Protein AF-A0A6G7J7K1-F1 (afdb_monomer)

Sequence (101 aa):
MGYRRGYHKKDGTYVQGHFVSNRSKNSDRKKSKSGCGVLILILAILIASISISCTNESNTPCVKKNCFDFSSRAEAQSTFETNRSCYANLDRDKDGIACEN

Organism: NCBI:txid2698672

Secondary structure (DSSP, 8-state):
-EEPPPEE-TTS-EE---EE--------------HHHHHHHHHHHHHHHTTS-------S------GGG-SSHHHHHHHHHH-TTTSTTT-SS-SS-TT--

Mean predicted aligned error: 19.91 Å

Radius of gyration: 39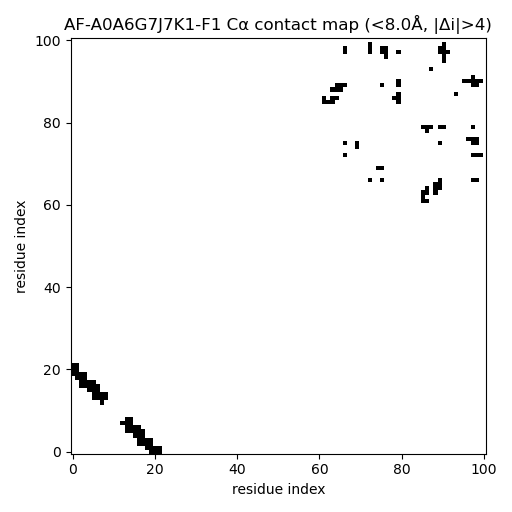.34 Å; Cα contacts (8 Å, |Δi|>4): 75; chains: 1; bounding box: 38×60×98 Å

pLDDT: mean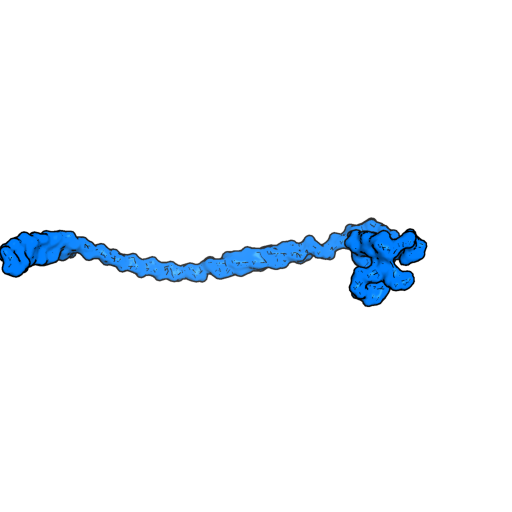 75.7, std 13.18, range [50.91, 92.31]

InterPro domains:
  IPR008613 Excalibur calcium-binding domain [PF05901] (64-100)
  IPR008613 Excalibur calcium-binding domain [SM00894] (63-100)

Structure (mmCIF, N/CA/C/O backbone):
data_AF-A0A6G7J7K1-F1
#
_entry.id   AF-A0A6G7J7K1-F1
#
loop_
_atom_site.group_PDB
_atom_site.id
_atom_site.type_symbol
_atom_site.label_atom_id
_atom_site.label_alt_id
_atom_site.label_comp_id
_atom_site.label_asym_id
_atom_site.label_entity_id
_atom_site.label_seq_id
_atom_site.pdbx_PDB_ins_code
_atom_site.Cartn_x
_atom_site.Cartn_y
_atom_site.Cartn_z
_atom_site.occupancy
_atom_site.B_iso_or_equiv
_atom_site.auth_seq_id
_atom_site.auth_comp_id
_atom_site.auth_asym_id
_atom_site.auth_atom_id
_atom_site.pdbx_PDB_model_num
ATOM 1 N N . MET A 1 1 ? 7.306 28.945 -63.924 1.00 55.94 1 MET A N 1
ATOM 2 C CA . MET A 1 1 ? 6.295 29.826 -63.293 1.00 55.94 1 MET A CA 1
ATOM 3 C C . MET A 1 1 ? 5.238 30.150 -64.338 1.00 55.94 1 MET A C 1
ATOM 5 O O . MET A 1 1 ? 5.622 30.305 -65.489 1.00 55.94 1 MET A O 1
ATOM 9 N N . GLY A 1 2 ? 3.948 30.184 -63.992 1.00 63.59 2 GLY A N 1
ATOM 10 C CA . GLY A 1 2 ? 2.872 30.331 -64.981 1.00 63.59 2 GLY A CA 1
ATOM 11 C C . GLY A 1 2 ? 1.934 31.488 -64.649 1.00 63.59 2 GLY A C 1
ATOM 12 O O . GLY A 1 2 ? 1.507 31.638 -63.508 1.00 63.59 2 GLY A O 1
ATOM 13 N N . TYR A 1 3 ? 1.597 32.303 -65.647 1.00 68.50 3 TYR A N 1
ATOM 14 C CA . TYR A 1 3 ? 0.519 33.287 -65.543 1.00 68.50 3 TYR A CA 1
ATOM 15 C C . TYR A 1 3 ? -0.785 32.620 -65.994 1.00 68.50 3 TYR A C 1
ATOM 17 O O . TYR A 1 3 ? -0.805 31.959 -67.036 1.00 68.50 3 TYR A O 1
ATOM 25 N N . ARG A 1 4 ? -1.879 32.750 -65.233 1.00 73.44 4 ARG A N 1
ATOM 26 C CA . ARG A 1 4 ? -3.184 32.267 -65.722 1.00 73.44 4 ARG A CA 1
ATOM 27 C C . ARG A 1 4 ? -3.655 33.215 -66.823 1.00 73.44 4 ARG A C 1
ATOM 29 O O . ARG A 1 4 ? -3.548 34.423 -66.650 1.00 73.44 4 ARG A O 1
ATOM 36 N N . ARG A 1 5 ? -4.146 32.701 -67.956 1.00 76.38 5 ARG A N 1
ATOM 37 C CA . ARG A 1 5 ? -4.691 33.569 -69.017 1.00 76.38 5 ARG A CA 1
ATOM 38 C C . ARG A 1 5 ? -5.969 34.241 -68.512 1.00 76.38 5 ARG A C 1
ATOM 40 O O . ARG A 1 5 ? -6.791 33.581 -67.877 1.00 76.38 5 ARG A O 1
ATOM 47 N N . GLY A 1 6 ? -6.097 35.541 -68.768 1.00 82.94 6 GLY A N 1
ATOM 48 C CA . GLY A 1 6 ? -7.344 36.267 -68.531 1.00 82.94 6 GLY A CA 1
ATOM 49 C C . GLY A 1 6 ? -8.440 35.819 -69.497 1.00 82.94 6 GLY A C 1
ATOM 50 O O . GLY A 1 6 ? -8.157 35.152 -70.494 1.00 82.94 6 GLY A O 1
ATOM 51 N N . TYR A 1 7 ? -9.690 36.157 -69.192 1.00 87.00 7 TYR A N 1
ATOM 52 C CA . TYR A 1 7 ? -10.839 35.809 -70.029 1.00 87.00 7 TYR A CA 1
ATOM 53 C C . TYR A 1 7 ? -11.933 36.878 -69.958 1.00 87.00 7 TYR A C 1
ATOM 55 O O . TYR A 1 7 ? -12.017 37.640 -68.995 1.00 87.00 7 TYR A O 1
ATOM 63 N N . HIS A 1 8 ? -12.778 36.930 -70.988 1.00 87.88 8 HIS A N 1
ATOM 64 C CA . HIS A 1 8 ? -13.968 37.778 -71.007 1.00 87.88 8 HIS A CA 1
ATOM 65 C C . HIS A 1 8 ? -15.159 37.047 -70.395 1.00 87.88 8 HIS A C 1
ATOM 67 O O . HIS A 1 8 ? -15.406 35.874 -70.685 1.00 87.88 8 HIS A O 1
ATOM 73 N N . LYS A 1 9 ? -15.911 37.753 -69.556 1.00 83.56 9 LYS A N 1
ATOM 74 C CA . LYS A 1 9 ? -17.202 37.278 -69.061 1.00 83.56 9 LYS A CA 1
ATOM 75 C C . LYS A 1 9 ? -18.283 37.457 -70.140 1.00 83.56 9 LYS A C 1
ATOM 77 O O . LYS A 1 9 ? -18.076 38.158 -71.128 1.00 83.56 9 LYS A O 1
ATOM 82 N N . LYS A 1 10 ? -19.449 36.825 -69.964 1.00 86.38 10 LYS A N 1
ATOM 83 C CA . LYS A 1 10 ? -20.556 36.878 -70.946 1.00 86.38 10 LYS A CA 1
ATOM 84 C C . LYS A 1 10 ? -21.159 38.281 -71.106 1.00 86.38 10 LYS A C 1
ATOM 86 O O . LYS A 1 10 ? -21.722 38.573 -72.150 1.00 86.38 10 LYS A O 1
ATOM 91 N N . ASP A 1 11 ? -20.996 39.136 -70.101 1.00 88.94 11 ASP A N 1
ATOM 92 C CA . ASP A 1 11 ? -21.321 40.568 -70.108 1.00 88.94 11 ASP A CA 1
ATOM 93 C C . ASP A 1 11 ? -20.272 41.433 -70.836 1.00 88.94 11 ASP A C 1
ATOM 95 O O . ASP A 1 11 ? -20.394 42.650 -70.872 1.00 88.94 11 ASP A O 1
ATOM 99 N N . GLY A 1 12 ? -19.231 40.827 -71.420 1.00 87.06 12 GLY A N 1
ATOM 100 C CA . GLY A 1 12 ? -18.207 41.517 -72.210 1.00 87.06 12 GLY A CA 1
ATOM 101 C C . GLY A 1 12 ? -17.050 42.093 -71.394 1.00 87.06 12 GLY A C 1
ATOM 102 O O . GLY A 1 12 ? -16.003 42.399 -71.961 1.00 87.06 12 GLY A O 1
ATOM 103 N N . THR A 1 13 ? -17.160 42.168 -70.068 1.00 90.62 13 THR A N 1
ATOM 104 C CA . THR A 1 13 ? -16.081 42.658 -69.199 1.00 90.62 13 THR A CA 1
ATOM 105 C C . THR A 1 13 ? -14.867 41.714 -69.219 1.00 90.62 13 THR A C 1
ATOM 107 O O . THR A 1 13 ? -15.006 40.510 -68.975 1.00 90.62 13 THR A O 1
ATOM 110 N N . TYR A 1 14 ? -13.665 42.246 -69.485 1.00 88.31 14 TYR A N 1
ATOM 111 C CA . TYR A 1 14 ? -12.420 41.468 -69.429 1.00 88.31 14 TYR A CA 1
ATOM 112 C C . TYR A 1 14 ? -11.904 41.338 -68.000 1.00 88.31 14 TYR A C 1
ATOM 114 O O . TYR A 1 14 ? -11.777 42.330 -67.283 1.00 88.31 14 TYR A O 1
ATOM 122 N N . VAL A 1 15 ? -11.533 40.12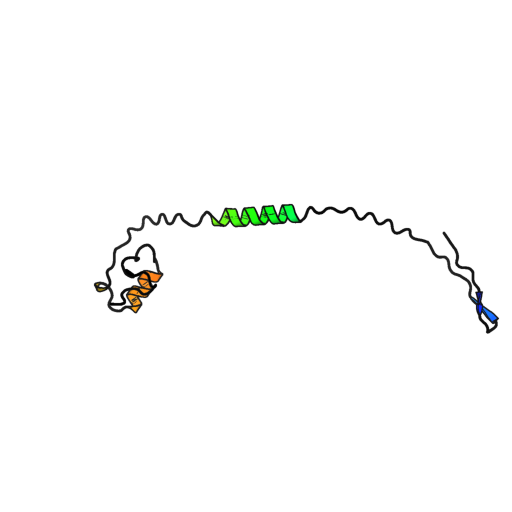1 -67.610 1.00 88.06 15 VAL A N 1
ATOM 123 C CA . VAL A 1 15 ? -10.828 39.868 -66.355 1.00 88.06 15 VAL A CA 1
ATOM 124 C C . VAL A 1 15 ? -9.403 39.459 -66.667 1.00 88.06 15 VAL A C 1
ATOM 126 O O . VAL A 1 15 ? -9.149 38.400 -67.250 1.00 88.06 15 VAL A O 1
ATOM 129 N N . GLN A 1 16 ? -8.463 40.297 -66.245 1.00 87.44 16 GLN A N 1
ATOM 130 C CA . GLN A 1 16 ? -7.045 40.017 -66.377 1.00 87.44 16 GLN A CA 1
ATOM 131 C C . GLN A 1 16 ? -6.659 38.839 -65.479 1.00 87.44 16 GLN A C 1
ATOM 133 O O . GLN A 1 16 ? -7.096 38.722 -64.335 1.00 87.44 16 GLN A O 1
ATOM 138 N N . GLY A 1 17 ? -5.847 37.932 -66.017 1.00 81.38 17 GLY A N 1
ATOM 139 C CA . GLY A 1 17 ? -5.293 36.845 -65.224 1.00 81.38 17 GLY A CA 1
ATOM 140 C C . GLY A 1 17 ? -4.345 37.359 -64.142 1.00 81.38 17 GLY A C 1
ATOM 141 O O . GLY A 1 17 ? -3.915 38.509 -64.177 1.00 81.38 17 GLY A O 1
ATOM 142 N N . HIS A 1 18 ? -3.978 36.494 -63.201 1.00 78.00 18 HIS A N 1
ATOM 143 C CA . HIS A 1 18 ? -2.973 36.804 -62.184 1.00 78.00 18 HIS A CA 1
ATOM 144 C C . HIS A 1 18 ? -1.813 35.805 -62.247 1.00 78.00 18 HIS A C 1
ATOM 146 O O . HIS A 1 18 ? -1.967 34.662 -62.700 1.00 78.00 18 HIS A O 1
ATOM 152 N N . PHE A 1 19 ? -0.643 36.247 -61.780 1.00 78.88 19 PHE A N 1
ATOM 153 C CA . PHE A 1 19 ? 0.543 35.405 -61.662 1.00 78.88 19 PHE A CA 1
ATOM 154 C C . PHE A 1 19 ? 0.346 34.359 -60.570 1.00 78.88 19 PHE A C 1
ATOM 156 O O . PHE A 1 19 ? -0.044 34.701 -59.454 1.00 78.88 19 PHE A O 1
ATOM 163 N N . VAL A 1 20 ? 0.670 33.099 -60.862 1.00 72.12 20 VAL A N 1
ATOM 164 C CA . VAL A 1 20 ? 0.682 32.047 -59.844 1.00 72.12 20 VAL A CA 1
ATOM 165 C C . VAL A 1 20 ? 2.058 31.395 -59.827 1.00 72.12 20 VAL A C 1
ATOM 167 O O . VAL A 1 20 ? 2.527 30.812 -60.810 1.00 72.12 20 VAL A O 1
ATOM 170 N N . SER A 1 21 ? 2.735 31.489 -58.687 1.00 69.50 21 SER A N 1
ATOM 171 C CA . SER A 1 21 ? 3.956 30.732 -58.454 1.00 69.50 21 SER A CA 1
ATOM 172 C C . SER A 1 21 ? 3.584 29.303 -58.050 1.00 69.50 21 SER A C 1
ATOM 174 O O . SER A 1 21 ? 2.970 29.061 -57.013 1.00 69.50 21 SER A O 1
ATOM 176 N N . ASN A 1 22 ? 3.964 28.321 -58.873 1.00 67.69 22 ASN A N 1
ATOM 177 C CA . ASN A 1 22 ? 3.907 26.919 -58.465 1.00 67.69 22 ASN A CA 1
ATOM 178 C C . ASN A 1 22 ? 5.013 26.678 -57.436 1.00 67.69 22 ASN A C 1
ATOM 180 O O . ASN A 1 22 ? 6.159 26.399 -57.787 1.00 67.69 22 ASN A O 1
ATOM 184 N N . ARG A 1 23 ? 4.674 26.806 -56.152 1.00 64.94 23 ARG A N 1
ATOM 185 C CA . ARG A 1 23 ? 5.542 26.358 -55.066 1.00 64.94 23 ARG A CA 1
ATOM 186 C C . ARG A 1 23 ? 5.500 24.831 -55.034 1.00 64.94 23 ARG A C 1
ATOM 188 O O . ARG A 1 23 ? 4.535 24.249 -54.544 1.00 64.94 23 ARG A O 1
ATOM 195 N N . SER A 1 24 ? 6.531 24.194 -55.586 1.00 64.00 24 SER A N 1
ATOM 196 C CA . SER A 1 24 ? 6.792 22.768 -55.380 1.00 64.00 24 SER A CA 1
ATOM 197 C C . SER A 1 24 ? 6.837 22.504 -53.872 1.00 64.00 24 SER A C 1
ATOM 199 O O . SER A 1 24 ? 7.683 23.057 -53.166 1.00 64.00 24 SER A O 1
ATOM 201 N N . LYS A 1 25 ? 5.885 21.723 -53.352 1.00 61.09 25 LYS A N 1
ATOM 202 C CA . LYS A 1 25 ? 5.983 21.196 -51.990 1.00 61.09 25 LYS A CA 1
ATOM 203 C C . LYS A 1 25 ? 6.999 20.067 -52.044 1.00 61.09 25 LYS A C 1
ATOM 205 O O . LYS A 1 25 ? 6.644 18.944 -52.385 1.00 61.09 25 LYS A O 1
ATOM 210 N N . ASN A 1 26 ? 8.250 20.375 -51.719 1.00 52.97 26 ASN A N 1
ATOM 211 C CA . ASN A 1 26 ? 9.221 19.337 -51.431 1.00 52.97 26 ASN A CA 1
ATOM 212 C C . ASN A 1 26 ? 8.773 18.637 -50.140 1.00 52.97 26 ASN A C 1
ATOM 214 O O . ASN A 1 26 ? 8.819 19.218 -49.056 1.00 52.97 26 ASN A O 1
ATOM 218 N N . SER A 1 27 ? 8.222 17.434 -50.265 1.00 61.53 27 SER A N 1
ATOM 219 C CA . SER A 1 27 ? 7.832 16.617 -49.124 1.00 61.53 27 SER A CA 1
ATOM 220 C C . SER A 1 27 ? 8.990 15.708 -48.741 1.00 61.53 27 SER A C 1
ATOM 222 O O . SER A 1 27 ? 8.936 14.502 -48.974 1.00 61.53 27 SER A O 1
ATOM 224 N N . ASP A 1 28 ? 10.006 16.271 -48.093 1.00 57.44 28 ASP A N 1
ATOM 225 C CA . ASP A 1 28 ? 10.956 15.473 -47.323 1.00 57.44 28 ASP A CA 1
ATOM 226 C C . ASP A 1 28 ? 10.263 14.992 -46.043 1.00 57.44 28 ASP A C 1
ATOM 228 O O . ASP A 1 28 ? 10.450 15.510 -44.943 1.00 57.44 28 ASP A O 1
ATOM 232 N N . ARG A 1 29 ? 9.411 13.969 -46.177 1.00 59.97 29 ARG A N 1
ATOM 233 C CA . ARG A 1 29 ? 8.986 13.161 -45.031 1.00 59.97 29 ARG A CA 1
ATOM 234 C C . ARG A 1 29 ? 10.148 12.254 -44.647 1.00 59.97 29 ARG A C 1
ATOM 236 O O . ARG A 1 29 ? 10.152 11.066 -44.963 1.00 59.97 29 ARG A O 1
ATOM 243 N N . LYS A 1 30 ? 11.131 12.802 -43.930 1.00 50.91 30 LYS A N 1
ATOM 244 C CA . LYS A 1 30 ? 12.132 11.978 -43.252 1.00 50.91 30 LYS A CA 1
ATOM 245 C C . LYS A 1 30 ? 11.441 11.248 -42.097 1.00 50.91 30 LYS A C 1
ATOM 247 O O . LYS A 1 30 ? 11.176 11.805 -41.036 1.00 50.91 30 LYS A O 1
ATOM 252 N N . LYS A 1 31 ? 11.077 9.991 -42.345 1.00 56.81 31 LYS A N 1
ATOM 253 C CA . LYS A 1 31 ? 10.518 9.061 -41.362 1.0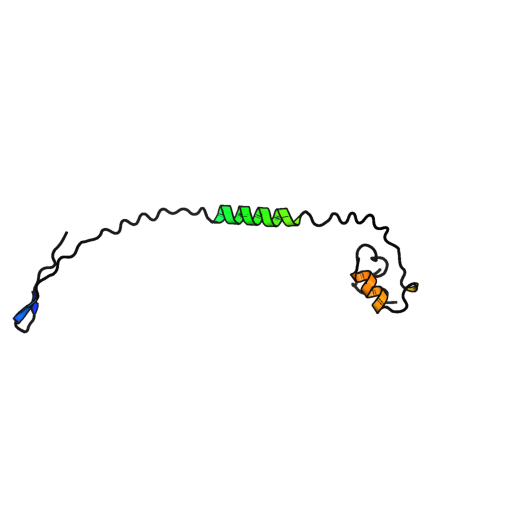0 56.81 31 LYS A CA 1
ATOM 254 C C . LYS A 1 31 ? 11.622 8.677 -40.375 1.00 56.81 31 LYS A C 1
ATOM 256 O O . LYS A 1 31 ? 12.506 7.906 -40.724 1.00 56.81 31 LYS A O 1
ATOM 261 N N . SER A 1 32 ? 11.547 9.180 -39.146 1.00 55.50 32 SER A N 1
ATOM 262 C CA . SER A 1 32 ? 12.355 8.695 -38.024 1.00 55.50 32 SER A CA 1
ATOM 263 C C . SER A 1 32 ? 11.426 8.210 -36.918 1.00 55.50 32 SER A C 1
ATOM 265 O O . SER A 1 32 ? 10.918 8.999 -36.126 1.00 55.50 32 SER A O 1
ATOM 267 N N . LYS A 1 33 ? 11.161 6.899 -36.873 1.00 60.44 33 LYS A N 1
ATOM 268 C CA . LYS A 1 33 ? 10.545 6.263 -35.701 1.00 60.44 33 LYS A CA 1
ATOM 269 C C . LYS A 1 33 ? 11.648 5.985 -34.678 1.00 60.44 33 LYS A C 1
ATOM 271 O O . LYS A 1 33 ? 12.112 4.860 -34.561 1.00 60.44 33 LYS A O 1
ATOM 276 N N . SER A 1 34 ? 12.065 7.014 -33.955 1.00 55.78 34 SER A N 1
ATOM 277 C CA . SER A 1 34 ? 13.024 6.906 -32.844 1.00 55.78 34 SER A CA 1
ATOM 278 C C . SER A 1 34 ? 12.436 7.391 -31.511 1.00 55.78 34 SER A C 1
ATOM 280 O O . SER A 1 34 ? 13.168 7.633 -30.562 1.00 55.78 34 SER A O 1
ATOM 282 N N . GLY A 1 35 ? 11.103 7.497 -31.416 1.00 56.00 35 GLY A N 1
ATOM 283 C CA . GLY A 1 35 ? 10.397 7.872 -30.182 1.00 56.00 35 GLY A CA 1
ATOM 284 C C . GLY A 1 35 ? 10.018 6.700 -29.265 1.00 56.00 35 GLY A C 1
ATOM 285 O O . GLY A 1 35 ? 9.801 6.910 -28.079 1.00 56.00 35 GLY A O 1
ATOM 286 N N . CYS A 1 36 ? 9.977 5.459 -29.772 1.00 57.94 36 CYS A N 1
ATOM 287 C CA . CYS A 1 36 ? 9.657 4.292 -28.934 1.00 57.94 36 CYS A CA 1
ATOM 288 C C . CYS A 1 36 ? 10.843 3.836 -28.075 1.00 57.94 36 CYS A C 1
ATOM 290 O O . CYS A 1 36 ? 10.632 3.368 -26.966 1.00 57.94 36 CYS A O 1
ATOM 292 N N . GLY A 1 37 ? 12.085 3.985 -28.552 1.00 58.94 37 GLY A N 1
ATOM 293 C CA . GLY A 1 37 ? 13.266 3.526 -27.808 1.00 58.94 37 GLY A CA 1
ATOM 294 C C . GLY A 1 37 ? 13.517 4.325 -26.528 1.00 58.94 37 GLY A C 1
ATOM 295 O O . GLY A 1 37 ? 13.860 3.749 -25.504 1.00 58.94 37 GLY A O 1
ATOM 296 N N . VAL A 1 38 ? 13.268 5.639 -26.564 1.00 67.06 38 VAL A N 1
ATOM 297 C CA . VAL A 1 38 ? 13.415 6.526 -25.398 1.00 67.06 38 VAL A CA 1
ATOM 298 C C . VAL A 1 38 ? 12.324 6.255 -24.361 1.00 67.06 38 VAL A C 1
ATOM 300 O O . VAL A 1 38 ? 12.623 6.191 -23.175 1.00 67.06 38 VAL A O 1
ATOM 303 N N . LEU A 1 39 ? 11.082 6.008 -24.792 1.00 67.06 39 LEU A N 1
ATOM 304 C CA . LEU A 1 39 ? 9.989 5.623 -23.891 1.00 67.06 39 LEU A CA 1
ATOM 305 C C 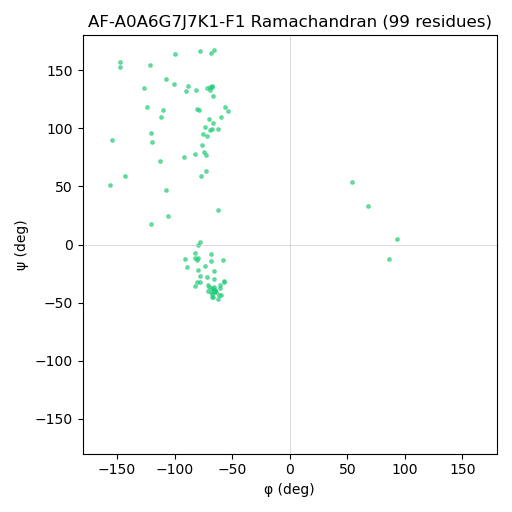. LEU A 1 39 ? 10.224 4.254 -23.243 1.00 67.06 39 LEU A C 1
ATOM 307 O O . LEU A 1 39 ? 9.959 4.102 -22.058 1.00 67.06 39 LEU A O 1
ATOM 311 N N . ILE A 1 40 ? 10.763 3.284 -23.988 1.00 73.44 40 ILE A N 1
ATOM 312 C CA . ILE A 1 40 ? 11.125 1.963 -23.450 1.00 73.44 40 ILE A CA 1
ATOM 313 C C . ILE A 1 40 ? 12.279 2.084 -22.441 1.00 73.44 40 ILE A C 1
ATOM 315 O O . ILE A 1 40 ? 12.238 1.433 -21.402 1.00 73.44 40 ILE A O 1
ATOM 319 N N . LEU A 1 41 ? 13.265 2.953 -22.693 1.00 73.31 41 LEU A N 1
ATOM 320 C CA . LEU A 1 41 ? 14.355 3.239 -21.751 1.00 73.31 41 LEU A CA 1
ATOM 321 C C . LEU A 1 41 ? 13.864 3.941 -20.478 1.00 73.31 41 LEU A C 1
ATOM 323 O O . LEU A 1 41 ? 14.233 3.536 -19.382 1.00 73.31 41 LEU A O 1
ATOM 327 N N . ILE A 1 42 ? 13.000 4.950 -20.605 1.00 75.44 42 ILE A N 1
ATOM 328 C CA . ILE A 1 42 ? 12.403 5.654 -19.459 1.00 75.44 42 ILE A CA 1
ATOM 32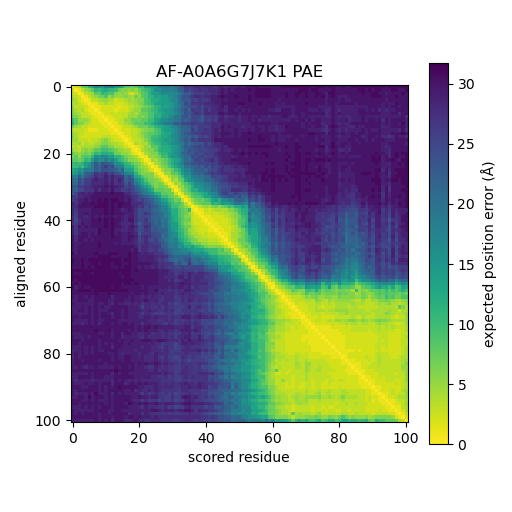9 C C . ILE A 1 42 ? 11.518 4.700 -18.643 1.00 75.44 42 ILE A C 1
ATOM 331 O O . ILE A 1 42 ? 11.581 4.703 -17.416 1.00 75.44 42 ILE A O 1
ATOM 335 N N . LEU A 1 43 ? 10.748 3.832 -19.305 1.00 74.81 43 LEU A N 1
ATOM 336 C CA . LEU A 1 43 ? 9.926 2.813 -18.653 1.00 74.81 43 LEU A CA 1
ATOM 337 C C . LEU A 1 43 ? 10.786 1.758 -17.936 1.00 74.81 43 LEU A C 1
ATOM 339 O O . LEU A 1 43 ? 10.473 1.386 -16.811 1.00 74.81 43 LEU A O 1
ATOM 343 N N . ALA A 1 44 ? 11.899 1.324 -18.532 1.00 74.25 44 ALA A N 1
ATOM 344 C CA . ALA A 1 44 ? 12.836 0.396 -17.899 1.00 74.25 44 ALA A CA 1
ATOM 345 C C . ALA A 1 44 ? 13.528 1.005 -16.664 1.00 74.25 44 ALA A C 1
ATOM 347 O O . ALA A 1 44 ? 13.716 0.310 -15.670 1.00 74.25 44 ALA A O 1
ATOM 348 N N . ILE A 1 45 ? 13.851 2.303 -16.693 1.00 73.94 45 ILE A N 1
ATOM 349 C CA . ILE A 1 45 ? 14.425 3.029 -15.548 1.00 73.94 45 ILE A CA 1
ATOM 350 C C . ILE A 1 45 ? 13.395 3.169 -14.415 1.00 73.94 45 ILE A C 1
ATOM 352 O O . ILE A 1 45 ? 13.737 2.943 -13.256 1.00 73.94 45 ILE A O 1
ATOM 356 N N . LEU A 1 46 ? 12.127 3.453 -14.739 1.00 69.56 46 LEU A N 1
ATOM 357 C CA . LEU A 1 46 ? 11.034 3.507 -13.757 1.00 69.56 46 LEU A CA 1
ATOM 358 C C . LEU A 1 46 ? 10.759 2.136 -13.113 1.00 69.56 46 LEU A C 1
ATOM 360 O O . LEU A 1 46 ? 10.573 2.054 -11.900 1.00 69.56 46 LEU A O 1
ATOM 364 N N . ILE A 1 47 ? 10.803 1.050 -13.892 1.00 70.94 47 ILE A N 1
ATOM 365 C CA . ILE A 1 47 ? 10.633 -0.322 -13.384 1.00 70.94 47 ILE A CA 1
ATOM 366 C C . ILE A 1 47 ? 11.841 -0.752 -12.531 1.00 70.94 47 ILE A C 1
ATOM 368 O O . ILE A 1 47 ? 11.659 -1.395 -11.501 1.00 70.94 47 ILE A O 1
ATOM 372 N N . ALA A 1 48 ? 13.065 -0.352 -12.894 1.00 64.31 48 ALA A N 1
ATOM 373 C CA . ALA A 1 48 ? 14.273 -0.654 -12.121 1.00 64.31 48 ALA A CA 1
ATOM 374 C C . ALA A 1 48 ? 14.370 0.135 -10.799 1.00 64.31 48 ALA A C 1
ATOM 376 O O . ALA A 1 48 ? 14.957 -0.362 -9.839 1.00 64.31 48 ALA A O 1
ATOM 377 N N . SER A 1 49 ? 13.769 1.331 -10.712 1.00 61.69 49 SER A N 1
ATOM 378 C CA . SER A 1 49 ? 13.728 2.123 -9.471 1.00 61.69 49 SER A CA 1
ATOM 379 C C . SER A 1 49 ? 12.766 1.592 -8.400 1.00 61.69 49 SER A C 1
ATOM 381 O O . SER A 1 49 ? 12.924 1.926 -7.229 1.00 61.69 49 SER A O 1
ATOM 383 N N . ILE A 1 50 ? 11.802 0.735 -8.762 1.00 62.75 50 ILE A N 1
ATOM 384 C CA . ILE A 1 50 ? 10.827 0.156 -7.814 1.00 62.75 50 ILE A CA 1
ATOM 385 C C . ILE A 1 50 ? 11.432 -1.019 -7.015 1.00 62.75 50 ILE A C 1
ATOM 387 O O . ILE A 1 50 ? 10.892 -1.421 -5.986 1.00 62.75 50 ILE A O 1
ATOM 391 N N . SER A 1 51 ? 12.605 -1.523 -7.410 1.00 60.88 51 SER A N 1
ATOM 392 C CA . SER A 1 51 ? 13.270 -2.654 -6.746 1.00 60.88 51 SER A CA 1
ATOM 393 C C . SER A 1 51 ? 14.032 -2.293 -5.459 1.00 60.88 51 SER A C 1
ATOM 395 O O . SER A 1 51 ? 14.591 -3.187 -4.829 1.00 60.88 51 SER A O 1
ATOM 397 N N . ILE A 1 52 ? 14.060 -1.023 -5.029 1.00 60.25 52 ILE A N 1
ATOM 398 C CA . ILE A 1 52 ? 14.724 -0.590 -3.776 1.00 60.25 52 ILE A CA 1
ATOM 399 C C . ILE A 1 52 ? 13.681 -0.238 -2.707 1.00 60.25 52 ILE A C 1
ATOM 401 O O . ILE A 1 52 ? 13.721 0.808 -2.065 1.00 60.25 52 ILE A O 1
ATOM 405 N N . SER A 1 53 ? 12.681 -1.089 -2.518 1.00 58.28 53 SER A N 1
ATOM 406 C CA . SER A 1 53 ? 11.759 -0.958 -1.385 1.00 58.28 53 SER A CA 1
ATOM 407 C C . SER A 1 53 ? 11.367 -2.322 -0.856 1.00 58.28 53 SER A C 1
ATOM 409 O O . SER A 1 53 ? 10.197 -2.664 -0.841 1.00 58.28 53 SER A O 1
ATOM 411 N N . CYS A 1 54 ? 12.365 -3.103 -0.439 1.00 52.62 54 CYS A N 1
ATOM 412 C CA . CYS A 1 54 ? 12.211 -4.210 0.509 1.00 52.62 54 CYS A CA 1
ATOM 413 C C . CYS A 1 54 ? 13.554 -4.488 1.217 1.00 52.62 54 CYS A C 1
ATOM 415 O O . CYS A 1 54 ? 14.021 -5.618 1.268 1.00 52.62 54 CYS A O 1
ATOM 417 N N . THR A 1 55 ? 14.196 -3.466 1.781 1.00 54.38 55 THR A N 1
ATOM 418 C CA . THR A 1 55 ? 15.084 -3.677 2.936 1.00 54.38 55 THR A CA 1
ATOM 419 C C . THR A 1 55 ? 14.435 -2.995 4.126 1.00 54.38 55 THR A C 1
ATOM 421 O O . THR A 1 55 ? 14.882 -1.948 4.585 1.00 54.38 55 THR A O 1
ATOM 424 N N . ASN A 1 56 ? 13.351 -3.594 4.621 1.00 60.00 56 ASN A N 1
ATOM 425 C CA . ASN A 1 56 ? 12.904 -3.354 5.988 1.00 60.00 56 ASN A CA 1
ATOM 426 C C . ASN A 1 56 ? 13.889 -4.068 6.925 1.00 60.00 56 ASN A C 1
ATOM 428 O O . ASN A 1 56 ? 13.523 -4.996 7.634 1.00 60.00 56 ASN A O 1
ATOM 432 N N . GLU A 1 57 ? 15.152 -3.640 6.922 1.00 52.38 57 GLU A N 1
ATOM 433 C CA . GLU A 1 57 ? 16.076 -3.897 8.026 1.00 52.38 57 GLU A CA 1
ATOM 434 C C . GLU A 1 57 ? 15.700 -2.914 9.144 1.00 52.38 57 GLU A C 1
ATOM 436 O O . GLU A 1 57 ? 16.465 -2.049 9.571 1.00 52.38 57 GLU A O 1
ATOM 441 N N . SER A 1 58 ? 14.452 -2.995 9.598 1.00 53.97 58 SER A N 1
ATOM 442 C CA . SER A 1 58 ? 14.085 -2.440 10.878 1.00 53.97 58 SER A CA 1
ATOM 443 C C . SER A 1 58 ? 14.629 -3.432 11.900 1.00 53.97 58 SER A C 1
ATOM 445 O O . SER A 1 58 ? 13.909 -4.311 12.368 1.00 53.97 58 SER A O 1
ATOM 447 N N . ASN A 1 59 ? 15.901 -3.271 12.274 1.00 56.53 59 ASN A N 1
ATOM 448 C CA . ASN A 1 59 ? 16.475 -3.807 13.516 1.00 56.53 59 ASN A CA 1
ATOM 449 C C . ASN A 1 59 ? 15.777 -3.198 14.762 1.00 56.53 59 ASN A C 1
ATOM 451 O O . ASN A 1 59 ? 16.378 -3.016 15.816 1.00 56.53 59 ASN A O 1
ATOM 455 N N . THR A 1 60 ? 14.496 -2.835 14.657 1.00 61.38 60 THR A N 1
ATOM 456 C CA . THR A 1 60 ? 13.603 -2.651 15.788 1.00 61.38 60 THR A CA 1
ATOM 457 C C . THR A 1 60 ? 13.170 -4.041 16.227 1.00 61.38 60 THR A C 1
ATOM 459 O O . THR A 1 60 ? 12.509 -4.732 15.445 1.00 61.38 60 THR A O 1
ATOM 462 N N . PRO A 1 61 ? 13.527 -4.482 17.443 1.00 67.12 61 PRO A N 1
ATOM 463 C CA . PRO A 1 61 ? 13.041 -5.748 17.953 1.00 67.12 61 PRO A CA 1
ATOM 464 C C . PRO A 1 61 ? 11.516 -5.712 17.926 1.00 67.12 61 PRO A C 1
ATOM 466 O O . PRO A 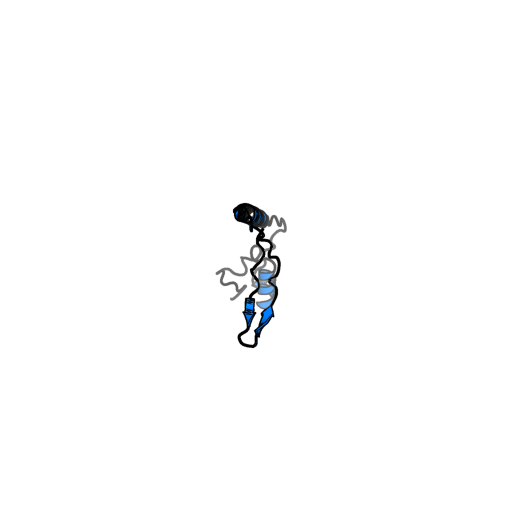1 61 ? 10.892 -4.865 18.567 1.00 67.12 61 PRO A O 1
ATOM 469 N N . CYS A 1 62 ? 10.923 -6.614 17.150 1.00 72.62 62 CYS A N 1
ATOM 470 C CA . CYS A 1 62 ? 9.488 -6.799 17.141 1.00 72.62 62 CYS A CA 1
ATOM 471 C C . CYS A 1 62 ? 9.042 -7.247 18.522 1.00 72.62 62 CYS A C 1
ATOM 473 O O . CYS A 1 62 ? 9.199 -8.411 18.896 1.00 72.62 62 CYS A O 1
ATOM 475 N N . VAL A 1 63 ? 8.533 -6.294 19.301 1.00 79.88 63 VAL A N 1
ATOM 476 C CA . VAL A 1 63 ? 7.960 -6.563 20.612 1.00 79.88 63 VAL A CA 1
ATOM 477 C C . VAL A 1 63 ? 6.699 -7.369 20.362 1.00 79.88 63 VAL A C 1
ATOM 479 O O . VAL A 1 63 ? 5.670 -6.816 19.982 1.00 79.88 63 VAL A O 1
ATOM 482 N N . LYS A 1 64 ? 6.797 -8.688 20.533 1.00 80.62 64 LYS A N 1
ATOM 483 C CA . LYS A 1 64 ? 5.658 -9.592 20.396 1.00 80.62 64 LYS A CA 1
ATOM 484 C C . LYS A 1 64 ? 4.599 -9.181 21.415 1.00 80.62 64 LYS A C 1
ATOM 486 O O . LYS A 1 64 ? 4.805 -9.337 22.615 1.00 80.62 64 LYS A O 1
ATOM 491 N N . LYS A 1 65 ? 3.499 -8.629 20.919 1.00 85.00 65 LYS A N 1
ATOM 492 C CA . LYS A 1 65 ? 2.286 -8.349 21.685 1.00 85.00 65 LYS A CA 1
ATOM 493 C C . LYS A 1 65 ? 1.288 -9.447 21.386 1.00 85.00 65 LYS A C 1
ATOM 495 O O . LYS A 1 65 ? 1.181 -9.855 20.236 1.00 85.00 65 LYS A O 1
ATOM 500 N N . ASN A 1 66 ? 0.591 -9.937 22.393 1.00 88.62 66 ASN A N 1
ATOM 501 C CA . ASN A 1 66 ? -0.483 -10.904 22.236 1.00 88.62 66 ASN A CA 1
ATOM 502 C C . ASN A 1 66 ? -1.832 -10.193 22.295 1.00 88.62 66 ASN A C 1
ATOM 504 O O . ASN A 1 66 ? -1.939 -9.083 22.806 1.00 88.62 66 ASN A O 1
ATOM 508 N N . CYS A 1 67 ? -2.885 -10.867 21.844 1.00 87.12 67 CYS A N 1
ATOM 509 C CA . CYS A 1 67 ? -4.248 -10.345 21.938 1.00 87.12 67 CYS A CA 1
ATOM 510 C C . CYS A 1 67 ? -4.663 -10.002 23.378 1.00 87.12 67 CYS A C 1
ATOM 512 O O . CYS A 1 67 ? -5.370 -9.027 23.593 1.00 87.12 67 CYS A O 1
ATOM 514 N N . PHE A 1 68 ? -4.130 -10.728 24.367 1.00 86.31 68 PHE A N 1
ATOM 515 C CA . PHE A 1 68 ? -4.341 -10.456 25.793 1.00 86.31 68 PHE A CA 1
ATOM 516 C C . PHE A 1 68 ? -3.678 -9.165 26.302 1.00 86.31 68 PHE A C 1
ATOM 518 O O . PHE A 1 68 ? -3.999 -8.724 27.401 1.00 86.31 68 PHE A O 1
ATOM 525 N N . ASP A 1 69 ? -2.756 -8.566 25.540 1.00 88.38 69 ASP A N 1
ATOM 526 C CA . ASP A 1 69 ? -2.119 -7.292 25.902 1.00 88.38 69 ASP A CA 1
ATOM 527 C C . ASP A 1 69 ? -2.978 -6.072 25.530 1.00 88.38 69 ASP A C 1
ATOM 529 O O . ASP A 1 69 ? -2.654 -4.956 25.938 1.00 88.38 69 ASP A O 1
ATOM 533 N N . PHE A 1 70 ? -4.044 -6.260 24.744 1.00 89.06 70 PHE A N 1
ATOM 534 C CA . PHE A 1 70 ? -4.919 -5.185 24.283 1.00 89.06 70 PHE A CA 1
ATOM 535 C C . PHE A 1 70 ? -6.262 -5.234 25.001 1.00 89.06 70 PHE A C 1
ATOM 537 O O . PHE A 1 70 ? -6.820 -6.302 25.244 1.00 89.06 70 PHE A O 1
ATOM 544 N N . SER A 1 71 ? -6.807 -4.058 25.315 1.00 88.56 71 SER A N 1
ATOM 545 C CA . SER A 1 71 ? -8.119 -3.953 25.963 1.00 88.56 71 SER A CA 1
ATOM 546 C C . SER A 1 71 ? -9.271 -4.125 24.969 1.00 88.56 71 SER A C 1
ATOM 548 O O . SER A 1 71 ? -10.390 -4.470 25.348 1.00 88.56 71 SER A O 1
ATOM 550 N N . SER A 1 72 ? -8.997 -3.894 23.681 1.00 89.00 72 SER A N 1
ATOM 551 C CA . SER A 1 72 ? -9.969 -4.018 22.603 1.00 89.00 72 SER A CA 1
ATOM 552 C C . SER A 1 72 ? -9.325 -4.479 21.296 1.00 89.00 72 SER A C 1
ATOM 554 O O . SER A 1 72 ? -8.171 -4.171 20.992 1.00 89.00 72 SER A O 1
ATOM 556 N N . ARG A 1 73 ? -10.130 -5.141 20.459 1.00 89.69 73 ARG A N 1
ATOM 557 C CA . ARG A 1 73 ? -9.756 -5.515 19.088 1.00 89.69 73 ARG A CA 1
ATOM 558 C C . ARG A 1 73 ? -9.346 -4.311 18.234 1.00 89.69 73 ARG A C 1
ATOM 560 O O . ARG A 1 73 ? -8.474 -4.435 17.387 1.00 89.69 73 ARG A O 1
ATOM 567 N N . ALA A 1 74 ? -9.940 -3.139 18.466 1.00 91.62 74 ALA A N 1
ATOM 568 C CA . ALA A 1 74 ? -9.600 -1.921 17.731 1.00 91.62 74 ALA A CA 1
ATOM 569 C C . ALA A 1 74 ? 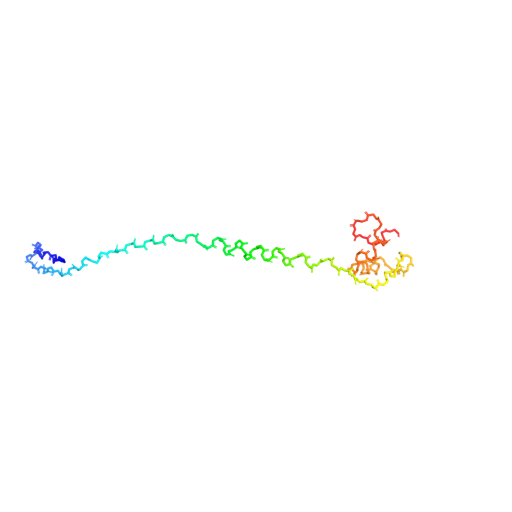-8.151 -1.465 17.992 1.00 91.62 74 ALA A C 1
ATOM 571 O O . ALA A 1 74 ? -7.453 -1.073 17.059 1.00 91.62 74 ALA A O 1
ATOM 572 N N . GLU A 1 75 ? -7.675 -1.568 19.237 1.00 91.06 75 GLU A N 1
ATOM 573 C CA . GLU A 1 75 ? -6.275 -1.269 19.575 1.00 91.06 75 GLU A CA 1
ATOM 574 C C . GLU A 1 75 ? -5.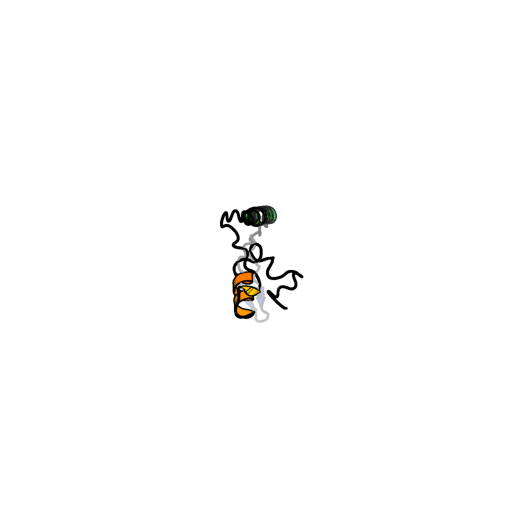309 -2.292 18.966 1.00 91.06 75 GLU A C 1
ATOM 576 O O . GLU A 1 75 ? -4.268 -1.919 18.414 1.00 91.06 75 GLU A O 1
ATOM 581 N N . ALA A 1 76 ? -5.669 -3.579 19.023 1.00 90.81 76 ALA A N 1
ATOM 582 C CA . ALA A 1 76 ? -4.882 -4.650 18.415 1.00 90.81 76 ALA A CA 1
ATOM 583 C C . ALA A 1 76 ? -4.763 -4.460 16.894 1.00 90.81 76 ALA A C 1
ATOM 585 O O . ALA A 1 76 ? -3.668 -4.561 16.341 1.00 90.81 76 ALA A O 1
ATOM 586 N N . GLN A 1 77 ? -5.868 -4.097 16.236 1.00 92.00 77 GLN A N 1
ATOM 587 C CA . GLN A 1 77 ? -5.912 -3.816 14.804 1.00 92.00 77 GLN A CA 1
ATOM 588 C C . GLN A 1 77 ? -5.031 -2.623 14.432 1.00 92.00 77 GLN A C 1
ATOM 590 O O . GLN A 1 77 ? -4.220 -2.726 13.517 1.00 92.00 77 GLN A O 1
ATOM 595 N N . SER A 1 78 ? -5.117 -1.512 15.169 1.00 92.31 78 SER A N 1
ATOM 596 C CA . SER A 1 78 ? -4.267 -0.340 14.917 1.00 92.31 78 SER A CA 1
ATOM 597 C C . SER A 1 78 ? -2.774 -0.668 15.069 1.00 92.31 78 SER A C 1
ATOM 599 O O . SER A 1 78 ? -1.939 -0.218 14.277 1.00 92.31 78 SER A O 1
ATOM 601 N N . THR A 1 79 ? -2.430 -1.516 16.042 1.00 90.12 79 THR A N 1
ATOM 602 C CA . THR A 1 79 ? -1.054 -1.992 16.235 1.00 90.12 79 THR A CA 1
ATOM 603 C C . THR A 1 79 ? -0.606 -2.886 15.074 1.00 90.12 79 THR A C 1
ATOM 605 O O . THR A 1 79 ? 0.475 -2.683 14.520 1.00 90.12 79 THR A O 1
ATOM 608 N N . PHE A 1 80 ? -1.456 -3.822 14.643 1.00 90.75 80 PHE A N 1
ATOM 609 C CA . PHE A 1 80 ? -1.208 -4.676 13.479 1.00 90.75 80 PHE A CA 1
ATOM 610 C C . PHE A 1 80 ? -1.019 -3.869 12.188 1.00 90.75 80 PHE A C 1
ATOM 612 O O . PHE A 1 80 ? -0.087 -4.116 11.425 1.00 90.75 80 PHE A O 1
ATOM 619 N N . GLU A 1 81 ? -1.849 -2.852 11.968 1.00 90.38 81 GLU A N 1
ATOM 620 C CA . GLU A 1 81 ? -1.774 -1.965 10.805 1.00 90.38 81 GLU A CA 1
ATOM 621 C C . GLU A 1 81 ? -0.506 -1.111 10.786 1.00 90.38 81 GLU A C 1
ATOM 623 O O . GLU A 1 81 ? 0.014 -0.822 9.708 1.00 90.38 81 GLU A O 1
ATOM 628 N N . THR A 1 82 ? 0.035 -0.770 11.958 1.00 90.31 82 THR A N 1
ATOM 629 C CA . THR A 1 82 ? 1.295 -0.024 12.067 1.00 90.31 82 THR A CA 1
ATOM 630 C C . THR A 1 82 ? 2.474 -0.839 11.528 1.00 90.31 82 THR A C 1
ATOM 632 O O . THR A 1 82 ? 3.359 -0.287 10.874 1.00 90.31 82 THR A O 1
ATOM 635 N N . ASN A 1 83 ? 2.504 -2.155 11.780 1.00 86.62 83 ASN A N 1
ATOM 636 C CA . ASN A 1 83 ? 3.524 -3.044 11.222 1.00 86.62 83 ASN A CA 1
ATOM 637 C C . ASN A 1 83 ? 3.039 -4.502 11.110 1.00 86.62 83 ASN A C 1
ATOM 639 O O . ASN A 1 83 ? 3.269 -5.327 12.000 1.00 86.62 83 ASN A O 1
ATOM 643 N N . ARG A 1 84 ? 2.434 -4.839 9.965 1.00 87.25 84 ARG A N 1
ATOM 644 C CA . ARG A 1 84 ? 1.853 -6.171 9.708 1.00 87.25 84 ARG A CA 1
ATOM 645 C C . ARG A 1 84 ? 2.868 -7.307 9.778 1.00 87.25 84 ARG A C 1
ATOM 647 O O . ARG A 1 84 ? 2.536 -8.396 10.227 1.00 87.25 84 ARG A O 1
ATOM 654 N N . SER A 1 85 ? 4.109 -7.063 9.357 1.00 85.56 85 SER A N 1
ATOM 655 C CA . SER A 1 85 ? 5.171 -8.077 9.391 1.00 85.56 85 SER A CA 1
ATOM 656 C C . SER A 1 85 ? 5.625 -8.382 10.819 1.00 85.56 85 SER A C 1
ATOM 658 O O . SER A 1 85 ? 5.964 -9.516 11.140 1.00 85.56 85 SER A O 1
ATOM 660 N N . CYS A 1 86 ? 5.625 -7.364 11.677 1.00 86.25 86 CYS A N 1
ATOM 661 C CA . CYS A 1 86 ? 6.106 -7.439 13.051 1.00 86.25 86 CYS A CA 1
ATOM 662 C C . CYS A 1 86 ? 5.064 -8.021 14.011 1.00 86.25 86 CYS A C 1
ATOM 664 O O . CYS A 1 86 ? 5.403 -8.781 14.917 1.00 86.25 86 CYS A O 1
ATOM 666 N N . TYR A 1 87 ? 3.794 -7.698 13.762 1.00 87.94 87 TYR A N 1
ATOM 667 C CA . TYR A 1 87 ? 2.640 -8.135 14.542 1.00 87.94 87 TYR A CA 1
ATOM 668 C C . TYR A 1 87 ? 1.821 -9.216 13.831 1.00 87.94 87 TYR A C 1
ATOM 670 O O . TYR A 1 87 ? 0.648 -9.404 14.134 1.00 87.94 87 TYR A O 1
ATOM 678 N N . ALA A 1 88 ? 2.435 -9.971 12.915 1.00 88.12 88 ALA A N 1
ATOM 679 C CA . ALA A 1 88 ? 1.794 -11.086 12.211 1.00 88.12 88 ALA A CA 1
ATOM 680 C C . ALA A 1 88 ? 1.261 -12.181 13.155 1.00 88.12 88 ALA A C 1
ATOM 682 O O . ALA A 1 88 ? 0.526 -13.063 12.740 1.00 88.12 88 ALA A O 1
ATOM 683 N N . ASN A 1 89 ? 1.650 -12.159 14.429 1.00 87.12 89 ASN A N 1
ATOM 684 C CA . ASN A 1 89 ? 1.119 -13.054 15.447 1.00 87.12 89 ASN A CA 1
ATOM 685 C C . ASN A 1 89 ? -0.250 -12.613 16.005 1.00 87.12 89 ASN A C 1
ATOM 687 O O . ASN A 1 89 ? -0.868 -13.406 16.710 1.00 87.12 89 ASN A O 1
ATOM 691 N N . LEU A 1 90 ? -0.691 -11.375 15.739 1.00 89.00 90 LEU A N 1
ATOM 692 C CA . LEU A 1 90 ? -2.027 -10.884 16.101 1.00 89.00 90 LEU A CA 1
ATOM 693 C C . LEU A 1 90 ? -3.110 -11.386 15.137 1.00 89.00 90 LEU A C 1
ATOM 695 O O . LEU A 1 90 ? -4.255 -11.528 15.549 1.00 89.00 90 LEU A O 1
ATOM 699 N N . ASP A 1 91 ? -2.735 -11.675 13.893 1.00 90.50 91 ASP A N 1
ATOM 700 C CA . ASP A 1 91 ? -3.593 -12.175 12.815 1.00 90.50 91 ASP A CA 1
ATOM 701 C C . ASP A 1 91 ? -3.049 -13.542 12.360 1.00 90.50 91 ASP A C 1
ATOM 703 O O . ASP A 1 91 ? -2.141 -13.650 11.528 1.00 90.50 91 ASP A O 1
ATOM 707 N N . ARG A 1 92 ? -3.509 -14.604 13.030 1.00 86.56 92 ARG A N 1
ATOM 708 C CA . ARG A 1 92 ? -2.914 -15.944 12.902 1.00 86.56 92 ARG A CA 1
ATOM 709 C C . ARG A 1 92 ? -3.387 -16.672 11.647 1.00 86.56 92 ARG A C 1
ATOM 711 O O . ARG A 1 92 ? -2.639 -17.487 11.103 1.00 86.56 92 ARG A O 1
ATOM 718 N N . ASP A 1 93 ? -4.616 -16.422 11.233 1.00 87.31 93 ASP A N 1
ATOM 719 C CA . ASP A 1 93 ? -5.265 -16.992 10.057 1.00 87.31 93 ASP A CA 1
ATOM 720 C C . ASP A 1 93 ? -5.057 -16.135 8.793 1.00 87.31 93 ASP A C 1
ATOM 722 O O . ASP A 1 93 ? -5.186 -16.657 7.683 1.00 87.31 93 ASP A O 1
ATOM 726 N N . LYS A 1 94 ? -4.557 -14.902 8.952 1.00 87.44 94 LYS A N 1
ATOM 727 C CA . LYS A 1 94 ? -4.151 -13.972 7.886 1.00 87.44 94 LYS A CA 1
ATOM 728 C C . LYS A 1 94 ? -5.330 -13.457 7.074 1.00 87.44 94 LYS A C 1
ATOM 730 O O . LYS A 1 94 ? -5.192 -13.225 5.867 1.00 87.44 94 LYS A O 1
ATOM 735 N N . ASP A 1 95 ? -6.474 -13.287 7.720 1.00 88.75 95 ASP A N 1
ATOM 736 C CA . ASP A 1 95 ? -7.669 -12.715 7.109 1.00 88.75 95 ASP A CA 1
ATOM 737 C C . ASP A 1 95 ? -7.641 -11.168 7.102 1.00 88.75 95 ASP A C 1
ATOM 739 O O . ASP A 1 95 ? -8.445 -10.520 6.424 1.00 88.75 95 ASP A O 1
ATOM 743 N N . GLY A 1 96 ? -6.648 -10.571 7.774 1.00 87.94 96 GLY A N 1
ATOM 744 C CA . GLY A 1 96 ? -6.465 -9.130 7.914 1.00 87.94 96 GLY A CA 1
ATOM 745 C C . GLY A 1 96 ? -7.105 -8.540 9.172 1.00 87.94 96 GLY A C 1
ATOM 746 O O . GLY A 1 96 ? -7.070 -7.312 9.337 1.00 87.94 96 GLY A O 1
ATOM 747 N N . ILE A 1 97 ? -7.669 -9.376 10.045 1.00 88.56 97 ILE A N 1
ATOM 748 C CA . ILE A 1 97 ? -8.331 -9.008 11.292 1.00 88.56 97 ILE A CA 1
ATOM 749 C C . ILE A 1 97 ? -7.483 -9.510 12.466 1.00 88.56 97 ILE A C 1
ATOM 751 O O . ILE A 1 97 ? -7.399 -10.690 12.785 1.00 88.56 97 ILE A O 1
ATOM 755 N N . ALA A 1 98 ? -6.865 -8.576 13.183 1.00 90.75 98 ALA A N 1
ATOM 756 C CA . ALA A 1 98 ? -6.139 -8.888 14.402 1.00 90.75 98 ALA A CA 1
ATOM 757 C C . ALA A 1 98 ? -7.103 -9.299 15.525 1.00 90.75 98 ALA A C 1
ATOM 759 O O . ALA A 1 98 ? -8.074 -8.593 15.804 1.00 90.75 98 ALA A O 1
ATOM 760 N N . CYS A 1 99 ? -6.763 -10.368 16.248 1.00 86.44 99 CYS A N 1
ATOM 761 C CA . CYS A 1 99 ? -7.403 -10.756 17.507 1.00 86.44 99 CYS A CA 1
ATOM 762 C C . CYS A 1 99 ? -8.930 -10.893 17.405 1.00 86.44 99 CYS A C 1
ATOM 764 O O . CYS A 1 99 ? -9.690 -10.277 18.153 1.00 86.44 99 CYS A O 1
ATOM 766 N N . GLU A 1 100 ? -9.365 -11.701 16.444 1.00 79.44 100 GLU A N 1
ATOM 767 C CA . GLU A 1 100 ? -10.762 -12.064 16.173 1.00 79.44 100 GLU A CA 1
ATOM 768 C C . GLU A 1 100 ? -11.425 -12.945 17.257 1.00 79.44 100 GLU A C 1
ATOM 770 O O . GLU A 1 100 ? -12.639 -13.141 17.214 1.00 79.44 100 GLU A O 1
ATOM 775 N N . ASN A 1 101 ? -10.654 -13.427 18.243 1.00 65.44 101 ASN A N 1
ATOM 776 C CA . ASN A 1 101 ? -11.069 -14.400 19.262 1.00 65.44 101 ASN A CA 1
ATOM 777 C C . ASN A 1 101 ? -10.810 -13.920 20.694 1.00 65.44 101 ASN A C 1
ATOM 779 O O . ASN A 1 101 ? -9.726 -13.335 20.929 1.00 65.44 101 ASN A O 1
#

Nearest PDB structures (foldseek):
  8rdj-assembly1_R  TM=1.927E-01  e=8.425E+00  Sinapis alba

Solvent-accessible surface area (backbone atoms only — not comparable to full-atom values): 6609 Å² total; per-residue (Å²): 126,49,66,49,80,51,54,67,48,96,88,64,54,75,43,81,45,56,81,45,78,77,75,78,79,81,77,83,76,79,84,74,95,67,67,63,62,57,52,51,50,54,50,50,51,56,61,60,62,64,73,80,76,78,77,82,77,63,87,60,80,63,75,81,63,54,62,89,76,40,97,42,47,68,59,39,31,55,53,28,71,74,37,54,85,58,34,42,77,31,26,79,87,66,84,83,55,29,42,88,119

Foldseek 3Di:
DDWDQWDADPVRDTDHTGDDDPDPPPPPPPDDPPVVVVVVVVVVVVVVVVVPPPPPPVPPQLPADELVNDPDQVVQLVVCVVPVVSHVVQVVVPPSRGPPD